Protein AF-A0A350YSP9-F1 (afdb_monomer_lite)

pLDDT: mean 92.43, std 7.34, range [54.56, 96.94]

Radius of gyration: 12.04 Å; chains: 1; bounding box: 21×30×24 Å

Structure (mmCIF, N/CA/C/O backbone):
data_AF-A0A350YSP9-F1
#
_entry.id   AF-A0A350YSP9-F1
#
loop_
_atom_site.group_PDB
_atom_site.id
_atom_site.type_symbol
_atom_site.label_atom_id
_atom_site.label_alt_id
_atom_site.label_comp_id
_atom_site.label_asym_id
_atom_site.label_entity_id
_atom_site.label_seq_id
_atom_site.pdbx_PDB_ins_code
_atom_site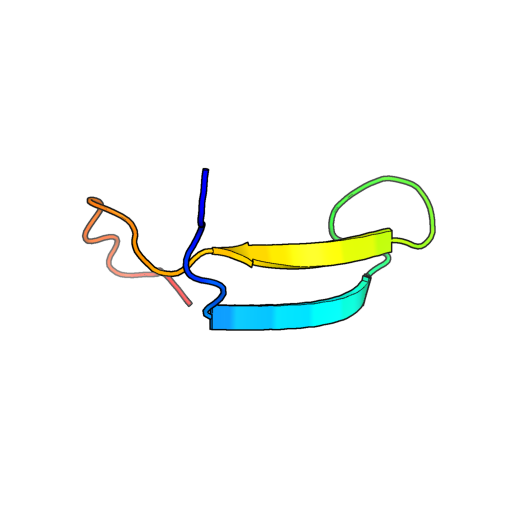.Cartn_x
_atom_site.Cartn_y
_atom_site.Cartn_z
_atom_site.occupancy
_atom_site.B_iso_or_equiv
_atom_site.auth_seq_id
_atom_site.auth_comp_id
_atom_site.auth_asym_id
_atom_site.auth_atom_id
_atom_site.pdbx_PDB_model_num
ATOM 1 N N . MET A 1 1 ? -5.351 -17.095 11.98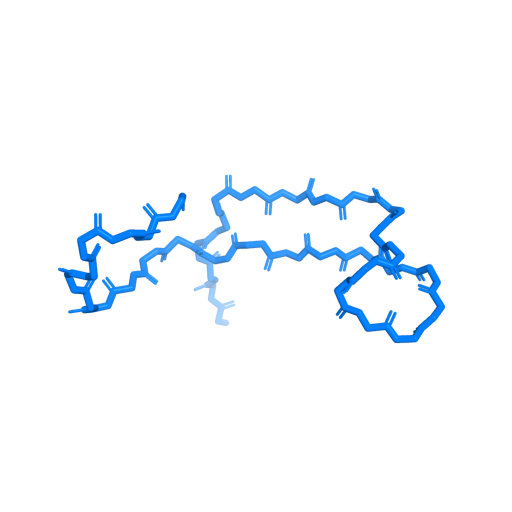5 1.00 54.56 1 MET A N 1
ATOM 2 C CA . MET A 1 1 ? -5.480 -15.621 11.906 1.00 54.56 1 MET A CA 1
ATOM 3 C C . MET A 1 1 ? -6.308 -15.279 10.669 1.00 54.56 1 MET A C 1
ATOM 5 O O . MET A 1 1 ? -6.090 -15.920 9.650 1.00 54.56 1 MET A O 1
ATOM 9 N N . LYS A 1 2 ? -7.287 -14.364 10.751 1.00 80.00 2 LYS A N 1
ATOM 10 C CA . LYS A 1 2 ? -8.139 -13.947 9.615 1.00 80.00 2 LYS A CA 1
ATOM 11 C C . LYS A 1 2 ? -7.973 -12.437 9.403 1.00 80.00 2 LYS A C 1
ATOM 13 O O . LYS A 1 2 ? -8.070 -11.697 10.374 1.00 80.00 2 LYS A O 1
ATOM 18 N N . G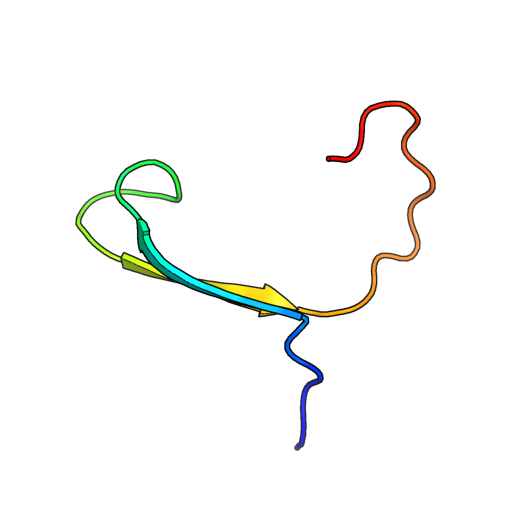LY A 1 3 ? -7.706 -12.001 8.171 1.00 83.44 3 GLY A N 1
ATOM 19 C CA . GLY A 1 3 ? -7.594 -10.589 7.788 1.00 83.44 3 GLY A CA 1
ATOM 20 C C . GLY A 1 3 ? -8.741 -10.172 6.866 1.00 83.44 3 GLY A C 1
ATOM 21 O O . GLY A 1 3 ? -9.193 -10.974 6.052 1.00 83.44 3 GLY A O 1
ATOM 22 N N . LEU A 1 4 ? -9.230 -8.938 7.004 1.00 93.25 4 LEU A N 1
ATOM 23 C CA . LEU A 1 4 ? -10.262 -8.382 6.126 1.00 93.25 4 LEU A CA 1
ATOM 24 C C . LEU A 1 4 ? -9.608 -7.742 4.902 1.00 93.25 4 LEU A C 1
ATOM 26 O O . LEU A 1 4 ? -8.859 -6.776 5.025 1.00 93.25 4 LEU A O 1
ATOM 30 N N . ILE A 1 5 ? -9.920 -8.273 3.725 1.00 94.12 5 ILE A N 1
ATOM 31 C CA . ILE A 1 5 ? -9.436 -7.766 2.441 1.00 94.12 5 ILE A CA 1
ATOM 32 C C . ILE A 1 5 ? -10.536 -6.896 1.834 1.00 94.12 5 ILE A C 1
ATOM 34 O O . ILE A 1 5 ? -11.688 -7.318 1.745 1.00 94.12 5 ILE A O 1
ATOM 38 N N . PHE A 1 6 ? -10.179 -5.678 1.440 1.00 92.00 6 PHE A N 1
ATOM 39 C CA . PHE A 1 6 ? -11.059 -4.757 0.726 1.00 92.00 6 PHE A CA 1
ATOM 40 C C . PHE A 1 6 ? -11.033 -5.018 -0.783 1.00 92.00 6 PHE A C 1
ATOM 42 O O . PHE A 1 6 ? -12.082 -5.037 -1.420 1.00 92.00 6 PHE A O 1
ATOM 49 N N . SER A 1 7 ? -9.845 -5.231 -1.358 1.00 92.94 7 SER A N 1
ATOM 50 C CA . SER A 1 7 ? -9.688 -5.425 -2.801 1.00 92.94 7 SER A CA 1
ATOM 51 C C . SER A 1 7 ? -8.445 -6.244 -3.134 1.00 92.94 7 SER A C 1
ATOM 53 O O . SER A 1 7 ? -7.475 -6.264 -2.377 1.00 92.94 7 SER A O 1
ATOM 55 N N . VAL A 1 8 ? -8.468 -6.917 -4.284 1.00 95.25 8 VAL A N 1
ATOM 56 C CA . VAL A 1 8 ? -7.339 -7.693 -4.807 1.00 95.25 8 VAL A CA 1
ATOM 57 C C . VAL A 1 8 ? -7.060 -7.240 -6.233 1.00 95.25 8 VAL A C 1
ATOM 59 O O . VAL A 1 8 ? -7.896 -7.431 -7.117 1.00 95.25 8 VAL A O 1
ATOM 62 N N . LYS A 1 9 ? -5.873 -6.677 -6.472 1.00 95.25 9 LYS A N 1
ATOM 63 C CA . LYS A 1 9 ? -5.396 -6.341 -7.818 1.00 95.25 9 LYS A CA 1
ATOM 64 C C . LYS A 1 9 ? -4.403 -7.391 -8.290 1.00 95.25 9 LYS A C 1
ATOM 66 O O . LYS A 1 9 ? -3.413 -7.670 -7.622 1.00 95.25 9 LYS A O 1
ATOM 71 N N . ARG A 1 10 ? -4.675 -7.977 -9.454 1.00 95.25 10 ARG A N 1
ATOM 72 C CA . ARG A 1 10 ? -3.727 -8.840 -10.171 1.00 95.25 10 ARG A CA 1
ATOM 73 C C . ARG A 1 10 ? -2.959 -7.985 -11.177 1.00 95.25 10 ARG A C 1
ATOM 75 O O . ARG A 1 10 ? -3.512 -7.012 -11.676 1.00 95.25 10 ARG A O 1
ATOM 82 N N . TYR A 1 11 ? -1.730 -8.381 -11.493 1.00 95.50 11 TYR A N 1
ATOM 83 C CA . TYR A 1 11 ? -0.856 -7.685 -12.446 1.00 95.50 11 TYR A CA 1
ATOM 84 C C . TYR A 1 11 ? -0.466 -6.251 -12.047 1.00 95.50 11 TYR A C 1
ATOM 86 O O . TYR A 1 11 ? -0.340 -5.363 -12.885 1.00 95.50 11 TYR A O 1
ATOM 94 N N . SER A 1 12 ? -0.227 -6.024 -10.760 1.00 94.44 12 SER A N 1
ATOM 95 C CA . SER A 1 12 ? 0.328 -4.769 -10.261 1.00 94.44 12 SER A CA 1
ATOM 96 C C . SER A 1 12 ? 1.807 -4.644 -10.628 1.00 94.44 12 SER A C 1
ATOM 98 O O . SER A 1 12 ? 2.628 -5.406 -10.123 1.00 94.44 12 SER A O 1
ATOM 100 N N . VAL A 1 13 ? 2.143 -3.677 -11.483 1.00 95.69 13 VAL A N 1
ATOM 101 C CA . VAL A 1 13 ? 3.530 -3.368 -11.901 1.00 95.69 13 VAL A CA 1
ATOM 102 C C . VAL A 1 13 ? 4.098 -2.106 -11.249 1.00 95.69 13 VAL A C 1
ATOM 104 O O . VAL A 1 13 ? 5.298 -1.866 -11.302 1.00 95.69 13 VAL A O 1
ATOM 107 N N . HIS A 1 14 ? 3.232 -1.294 -10.640 1.00 94.31 14 HIS A N 1
ATOM 108 C CA . HIS A 1 14 ? 3.609 -0.031 -10.000 1.00 94.31 14 HIS A CA 1
ATOM 109 C C . HIS A 1 14 ? 3.756 -0.146 -8.476 1.00 94.31 14 HIS A C 1
ATOM 111 O O . HIS A 1 14 ? 4.365 0.719 -7.859 1.00 94.31 14 HIS A O 1
ATOM 117 N N . ASP A 1 15 ? 3.258 -1.229 -7.871 1.00 92.44 15 ASP A N 1
ATOM 118 C CA . ASP A 1 15 ? 3.301 -1.461 -6.417 1.00 92.44 15 ASP A CA 1
ATOM 119 C C . ASP A 1 15 ? 4.634 -2.103 -5.956 1.00 92.44 15 ASP A C 1
ATOM 121 O O . ASP A 1 15 ? 4.727 -2.676 -4.870 1.00 92.44 15 ASP A O 1
ATOM 125 N N . GLY A 1 16 ? 5.667 -2.077 -6.805 1.00 92.88 16 GLY A N 1
ATOM 126 C CA . GLY A 1 16 ? 6.983 -2.667 -6.556 1.00 92.88 16 GLY A CA 1
ATOM 127 C C . GLY A 1 16 ? 7.604 -3.281 -7.816 1.00 92.88 16 GLY A C 1
ATOM 128 O O . GLY A 1 16 ? 6.984 -3.282 -8.875 1.00 92.88 16 GLY A O 1
ATOM 129 N N . PRO A 1 17 ? 8.825 -3.837 -7.729 1.00 94.69 17 PRO A N 1
ATOM 130 C CA . PRO A 1 17 ? 9.500 -4.411 -8.888 1.00 94.69 17 PRO A CA 1
ATOM 131 C C . PRO A 1 17 ? 8.813 -5.700 -9.355 1.00 94.69 17 PRO A C 1
ATOM 133 O O . PRO A 1 17 ? 8.501 -6.571 -8.531 1.00 94.69 17 PRO A O 1
ATOM 136 N N . GLY A 1 18 ? 8.636 -5.832 -10.670 1.00 94.06 18 GLY A N 1
ATOM 137 C CA . GLY A 1 18 ? 8.013 -6.988 -11.320 1.00 94.06 18 GLY A CA 1
ATOM 138 C C . GLY A 1 18 ? 6.481 -6.959 -11.316 1.00 94.06 18 GLY A C 1
ATOM 139 O O . GLY A 1 18 ? 5.859 -5.968 -10.951 1.00 94.06 18 GLY A O 1
ATOM 140 N N . ILE A 1 19 ? 5.869 -8.069 -11.738 1.00 96.06 19 ILE A N 1
ATOM 141 C CA . ILE A 1 19 ? 4.410 -8.242 -11.761 1.00 96.06 19 ILE A CA 1
ATOM 142 C C . ILE A 1 19 ? 3.961 -8.859 -10.434 1.00 96.06 19 ILE A C 1
ATOM 144 O O . ILE A 1 19 ? 4.441 -9.927 -10.051 1.00 96.06 19 ILE A O 1
ATOM 148 N N . ARG A 1 20 ? 3.026 -8.205 -9.739 1.00 95.19 20 ARG A N 1
ATOM 149 C CA . ARG A 1 20 ? 2.561 -8.609 -8.404 1.00 95.19 20 ARG A CA 1
ATOM 150 C C . ARG A 1 20 ? 1.052 -8.794 -8.337 1.00 95.19 20 ARG A C 1
ATOM 152 O O . ARG A 1 20 ? 0.293 -8.294 -9.166 1.00 95.19 20 ARG A O 1
ATOM 159 N N . VAL A 1 21 ? 0.621 -9.521 -7.311 1.00 96.06 21 VAL A N 1
ATOM 160 C CA . VAL A 1 21 ? -0.766 -9.508 -6.847 1.00 96.06 21 VAL A CA 1
ATOM 161 C C . VAL A 1 21 ? -0.795 -8.712 -5.551 1.00 96.06 21 VAL A C 1
ATOM 163 O O . VAL A 1 21 ? -0.187 -9.120 -4.562 1.00 96.06 21 VAL A O 1
ATOM 166 N N . THR A 1 22 ? -1.477 -7.575 -5.570 1.00 95.69 22 THR A N 1
ATOM 167 C CA . THR A 1 22 ? -1.583 -6.672 -4.425 1.00 95.69 22 THR A CA 1
ATOM 168 C C . THR A 1 22 ? -2.907 -6.918 -3.710 1.00 95.69 22 THR A C 1
ATOM 170 O O . THR A 1 22 ? -3.982 -6.835 -4.310 1.00 95.69 22 THR A O 1
ATOM 173 N N . PHE A 1 23 ? -2.831 -7.211 -2.414 1.00 95.12 23 PHE A N 1
ATOM 174 C CA . PHE A 1 23 ? -3.989 -7.355 -1.537 1.00 95.12 23 PHE A CA 1
ATOM 175 C C . PHE A 1 23 ? -4.150 -6.079 -0.712 1.00 95.12 23 PHE A C 1
ATOM 177 O O . PHE A 1 23 ? -3.305 -5.763 0.122 1.00 95.12 23 PHE A O 1
ATOM 184 N N . PHE A 1 24 ? -5.240 -5.351 -0.933 1.00 94.19 24 PHE A N 1
ATOM 185 C CA . PHE A 1 24 ? -5.582 -4.168 -0.152 1.00 94.19 24 PHE A CA 1
ATOM 186 C C . PHE A 1 24 ? -6.379 -4.592 1.073 1.00 94.19 24 PHE A C 1
ATOM 188 O O . PHE A 1 24 ? -7.481 -5.137 0.964 1.00 94.19 24 PHE A O 1
ATOM 195 N N . MET A 1 25 ? -5.811 -4.344 2.245 1.00 94.75 25 MET A N 1
ATOM 196 C CA . MET A 1 25 ? -6.440 -4.645 3.524 1.00 94.75 25 MET A CA 1
ATOM 197 C C . MET A 1 25 ? -7.488 -3.586 3.859 1.00 94.75 25 MET A C 1
ATOM 199 O O . MET A 1 25 ? -7.324 -2.405 3.555 1.00 94.75 25 MET A O 1
ATOM 203 N N . LYS A 1 26 ? -8.583 -4.007 4.489 1.00 92.31 26 LYS A N 1
ATOM 204 C CA . LYS A 1 26 ? -9.622 -3.089 4.948 1.00 92.31 26 LYS A CA 1
ATOM 205 C C . LYS A 1 26 ? -9.195 -2.448 6.271 1.00 92.31 26 LYS A C 1
ATOM 207 O O . LYS A 1 26 ? -8.976 -3.158 7.249 1.00 92.31 26 LYS A O 1
ATOM 212 N N . GLY A 1 27 ? -9.187 -1.117 6.301 1.00 90.75 27 GLY A N 1
ATOM 213 C CA . GLY A 1 27 ? -8.972 -0.310 7.503 1.00 90.75 27 GLY A CA 1
ATOM 214 C C . GLY A 1 27 ? -7.617 0.396 7.523 1.00 90.75 27 GLY A C 1
ATOM 215 O O . GLY A 1 27 ? -6.577 -0.219 7.312 1.00 90.75 27 GLY A O 1
ATOM 216 N N . CYS A 1 28 ? -7.647 1.696 7.808 1.00 93.44 28 CYS A N 1
ATOM 217 C CA . CYS A 1 28 ? -6.483 2.524 8.098 1.00 93.44 28 CYS A CA 1
ATOM 218 C C . CYS A 1 28 ? -6.888 3.508 9.209 1.00 93.44 28 CYS A C 1
ATOM 220 O O . CYS A 1 28 ? -7.935 4.138 9.073 1.00 93.44 28 CYS A O 1
ATOM 222 N N . PRO A 1 29 ? -6.125 3.634 10.311 1.00 95.31 29 PRO A N 1
ATOM 223 C CA . PRO A 1 29 ? -6.465 4.554 11.401 1.00 95.31 29 PRO A CA 1
ATOM 224 C C . PRO A 1 29 ? -6.192 6.028 11.056 1.00 95.31 29 PRO A C 1
ATOM 226 O O . PRO A 1 29 ? -6.497 6.908 11.855 1.00 95.31 29 PRO A O 1
ATOM 229 N N . LEU A 1 30 ? -5.592 6.305 9.896 1.00 96.19 30 LEU A N 1
ATOM 230 C CA . LEU A 1 30 ? -5.294 7.657 9.434 1.00 96.19 30 LEU A CA 1
ATOM 231 C C . LEU A 1 30 ? -6.499 8.276 8.713 1.00 96.19 30 LEU A C 1
ATOM 233 O O . LEU A 1 30 ? -7.249 7.588 8.025 1.00 96.19 30 LEU A O 1
ATOM 237 N N . SER A 1 31 ? -6.630 9.598 8.815 1.00 95.12 31 SER A N 1
ATOM 238 C CA . SER A 1 31 ? -7.676 10.409 8.176 1.00 95.12 31 SER A CA 1
ATOM 239 C C . S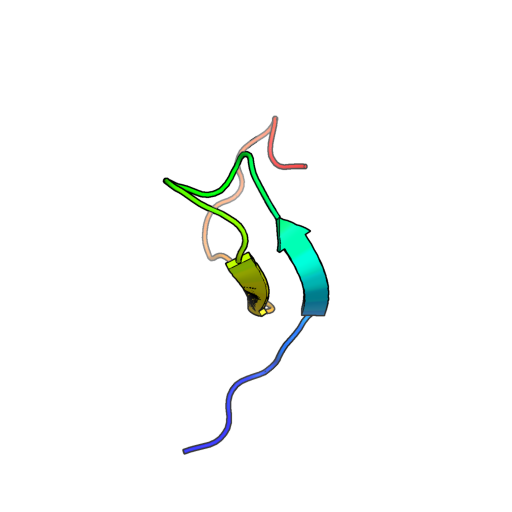ER A 1 31 ? -7.090 11.393 7.153 1.00 95.12 31 SER A C 1
ATOM 241 O O . SER A 1 31 ? -7.398 12.584 7.148 1.00 95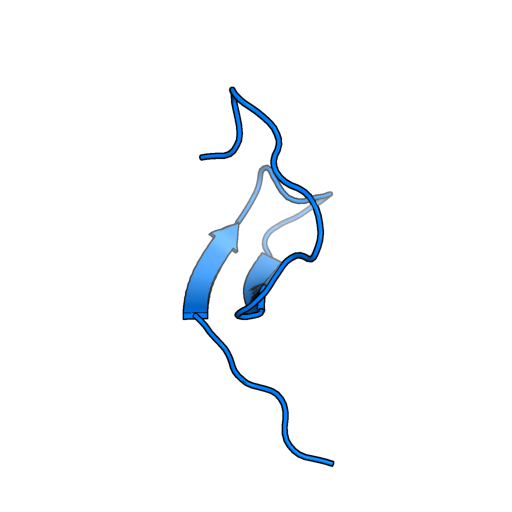.12 31 SER A O 1
ATOM 243 N N . CYS A 1 32 ? -6.188 10.909 6.295 1.00 96.94 32 CYS A N 1
ATOM 244 C CA . CYS A 1 32 ? -5.521 11.738 5.292 1.00 96.94 32 CYS A CA 1
ATOM 245 C C . CYS A 1 32 ? -6.538 12.344 4.310 1.00 96.94 32 CYS A C 1
ATOM 247 O O . CYS A 1 32 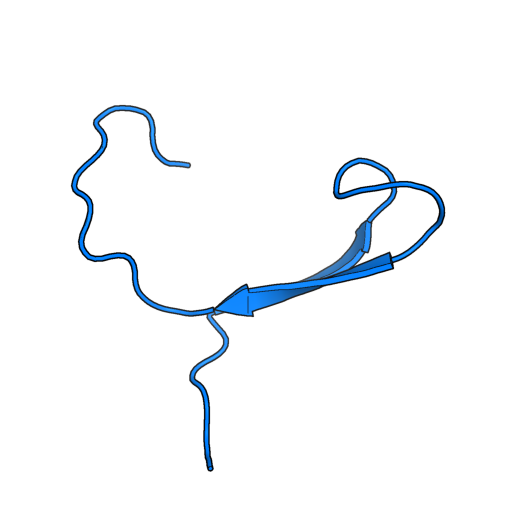? -7.320 11.619 3.700 1.00 96.94 32 CYS A O 1
ATOM 249 N N . TRP A 1 33 ? -6.472 13.663 4.101 1.00 96.69 33 TRP A N 1
ATOM 250 C CA . TRP A 1 33 ? -7.385 14.395 3.209 1.00 96.69 33 TRP A CA 1
ATOM 251 C C . TRP A 1 33 ? -7.288 13.979 1.729 1.00 96.69 33 TRP A C 1
ATOM 253 O O . TRP A 1 33 ? -8.230 14.167 0.970 1.00 96.69 33 TRP A O 1
ATOM 263 N N . TRP A 1 34 ? -6.160 13.393 1.329 1.00 95.75 34 TRP A N 1
ATOM 264 C CA . TRP A 1 34 ? -5.865 12.969 -0.042 1.00 95.75 34 TRP A CA 1
ATOM 265 C C . TRP A 1 34 ? -5.832 11.441 -0.209 1.00 95.75 34 TRP A C 1
ATOM 267 O O . TRP A 1 34 ? -5.384 10.956 -1.243 1.00 95.75 34 TRP A O 1
ATOM 277 N N . CYS A 1 35 ? -6.251 10.667 0.802 1.00 93.31 35 CYS A N 1
ATOM 278 C CA . CYS A 1 35 ? -6.304 9.209 0.668 1.00 93.31 35 CYS A CA 1
ATOM 279 C C . CYS A 1 35 ? -7.302 8.820 -0.435 1.00 93.31 35 CYS A C 1
ATOM 281 O O . CYS A 1 35 ? -8.421 9.335 -0.449 1.00 93.31 35 CYS A O 1
ATOM 283 N N . HIS A 1 36 ? -6.887 7.930 -1.338 1.00 84.38 36 HIS A N 1
ATOM 284 C CA . HIS A 1 36 ? -7.695 7.421 -2.453 1.00 84.38 36 HIS A CA 1
ATOM 285 C C . HIS A 1 36 ? -8.469 6.152 -2.080 1.00 84.38 36 HIS A C 1
ATOM 287 O O . HIS A 1 36 ? -7.964 5.373 -1.237 1.00 84.38 36 HIS A O 1
#

Secondary structure (DSSP, 8-state):
----EEEEEEEESSSSSSSEEEEEES--S---TT--

Foldseek 3Di:
DDFAFPDWDFQDPPVDHDGDIDTHGPDDPDDDPPDD

Sequence (36 aa):
MKGLIFSVKRYSVHDGPGIRVTFFMKGCPLSCWWCH